Protein AF-R9J7N7-F1 (afdb_monomer_lite)

Radius of gyration: 15.34 Å; chains: 1; bounding box: 38×28×45 Å

Sequence (136 aa):
MGDYARTLVIENGVVCNEIDGIKKEEWRNRLQMEAYLHKTLIDVIAPNMTFEELYYCMNDLITKKRFLNLDFLGNLGHSIVKNKNDRVYIEKGNGKRLSAAEIFTFEPHIGIPDSKCGYKREDIYYFENGSLIKCM

Secondary structure (DSSP, 8-state):
---------EETTEE--SGGG-SSHHHHHHHHHHHHHHHHHHHH--TT-BHHHHHHHHHHHHHHTT-EE-STT----BB--SSGGG--BS-TT--SBGGGSSSEEE--EEE-TT-S--EE--EEEEEETTEEEE--

Foldseek 3Di:
DDDWDFDWDADPNRTDPDLVSDPPVQSSVQVVVQVVLVVVCQVPDWQQDWLQNNLVVSCVVCVVVQKHQPPPQSWQWWADDPDPVVIDTSHHPGRHGPQVGQKMKGWGFIDHPPDPDIGITIWMWGDDPGGIDTDD

pLDDT: mean 94.72, std 4.92, range [57.81, 98.56]

Structure (mmCIF, N/CA/C/O backbone):
data_AF-R9J7N7-F1
#
_entry.id   AF-R9J7N7-F1
#
loop_
_atom_site.group_PDB
_atom_site.id
_atom_site.type_symbol
_atom_site.label_atom_id
_atom_site.label_alt_id
_atom_site.label_comp_id
_atom_site.label_asym_id
_atom_site.label_entity_id
_atom_site.label_seq_id
_atom_site.pdbx_PDB_ins_code
_atom_site.Cartn_x
_atom_site.Cartn_y
_atom_site.Cartn_z
_atom_site.occupancy
_atom_site.B_iso_or_equiv
_atom_site.auth_seq_id
_atom_site.auth_comp_id
_atom_site.auth_asym_id
_atom_site.auth_atom_id
_atom_site.pdbx_PDB_model_num
ATOM 1 N N . MET A 1 1 ? 16.502 11.123 2.124 1.00 57.81 1 MET A N 1
ATOM 2 C CA . MET A 1 1 ? 15.074 11.424 1.873 1.00 57.81 1 MET A CA 1
ATOM 3 C C . MET A 1 1 ? 14.275 10.396 2.642 1.00 57.81 1 MET A C 1
ATOM 5 O O . MET A 1 1 ? 14.677 9.243 2.624 1.00 57.81 1 MET A O 1
ATOM 9 N N . GLY A 1 2 ? 13.235 10.820 3.352 1.00 77.25 2 GLY A N 1
ATOM 10 C CA . GLY A 1 2 ? 12.312 9.924 4.042 1.00 77.25 2 GLY A CA 1
ATOM 11 C C . GLY A 1 2 ? 10.893 10.251 3.600 1.00 77.25 2 GLY A C 1
ATOM 12 O O . GLY A 1 2 ? 10.571 11.430 3.462 1.00 77.25 2 GLY A O 1
ATOM 13 N N . ASP A 1 3 ? 10.105 9.213 3.353 1.00 88.19 3 ASP A N 1
ATOM 14 C CA . ASP A 1 3 ? 8.664 9.271 3.117 1.00 88.19 3 ASP A CA 1
ATOM 15 C C . ASP A 1 3 ? 8.047 8.209 4.026 1.00 88.19 3 ASP A C 1
ATOM 17 O O . ASP A 1 3 ? 8.390 7.029 3.928 1.00 88.19 3 ASP A O 1
ATOM 21 N N . TYR A 1 4 ? 7.320 8.653 5.048 1.00 92.31 4 TYR A N 1
ATOM 22 C CA . TYR A 1 4 ? 6.950 7.803 6.175 1.00 92.31 4 TYR A CA 1
ATOM 23 C C . TYR A 1 4 ? 5.714 8.344 6.881 1.00 92.31 4 TYR A C 1
ATOM 25 O O . TYR A 1 4 ? 5.722 9.436 7.454 1.00 92.31 4 TYR A O 1
ATOM 33 N N . ALA A 1 5 ? 4.672 7.525 6.912 1.00 94.94 5 ALA A N 1
ATOM 34 C CA . ALA A 1 5 ? 3.416 7.806 7.584 1.00 94.94 5 ALA A CA 1
ATOM 35 C C . ALA A 1 5 ? 3.066 6.671 8.549 1.00 94.94 5 ALA A C 1
ATOM 37 O O . ALA A 1 5 ? 3.274 5.482 8.272 1.00 94.94 5 ALA A O 1
ATOM 38 N N . ARG A 1 6 ? 2.523 7.047 9.707 1.00 95.38 6 ARG A N 1
ATOM 39 C CA . ARG A 1 6 ? 2.023 6.124 10.728 1.00 95.38 6 ARG A CA 1
ATOM 40 C C . ARG A 1 6 ? 0.732 6.643 11.321 1.00 95.38 6 ARG A C 1
ATOM 42 O O . ARG A 1 6 ? 0.606 7.829 11.608 1.00 95.38 6 ARG A O 1
ATOM 49 N N . THR A 1 7 ? -0.187 5.722 11.576 1.00 95.50 7 THR A N 1
ATOM 50 C CA . THR A 1 7 ? -1.375 5.997 12.379 1.00 95.50 7 THR A CA 1
ATOM 51 C C . THR A 1 7 ? -1.081 5.693 13.842 1.00 95.50 7 THR A C 1
ATOM 53 O O . THR A 1 7 ? -0.653 4.588 14.168 1.00 95.50 7 THR A O 1
ATOM 56 N N . LEU A 1 8 ? -1.314 6.670 14.718 1.00 95.25 8 LEU A N 1
ATOM 57 C CA . LEU A 1 8 ? -1.163 6.528 16.164 1.00 95.25 8 LEU A CA 1
ATOM 58 C C . LEU A 1 8 ? -2.541 6.461 16.822 1.00 95.25 8 LEU A C 1
ATOM 60 O O . LEU A 1 8 ? -3.453 7.196 16.444 1.00 95.25 8 LEU A O 1
ATOM 64 N N . VAL A 1 9 ? -2.675 5.602 17.828 1.00 95.06 9 VAL A N 1
ATOM 65 C CA . VAL A 1 9 ? -3.876 5.516 18.662 1.00 95.06 9 VAL A CA 1
ATOM 66 C C . VAL A 1 9 ? -3.557 6.100 20.032 1.00 95.06 9 VAL A C 1
ATOM 68 O O . VAL A 1 9 ? -2.549 5.742 20.636 1.00 95.06 9 VAL A O 1
ATOM 71 N N . ILE A 1 10 ? -4.407 7.014 20.502 1.00 94.81 10 ILE A N 1
ATOM 72 C CA . ILE A 1 10 ? -4.283 7.657 21.812 1.00 94.81 10 ILE A CA 1
ATOM 73 C C . ILE A 1 10 ? -5.519 7.303 22.635 1.00 94.81 10 ILE A C 1
ATOM 75 O O . ILE A 1 10 ? -6.639 7.661 22.269 1.00 94.81 10 ILE A O 1
ATOM 79 N N . GLU A 1 11 ? -5.312 6.633 23.764 1.00 93.94 11 GLU A N 1
ATOM 80 C CA . GLU A 1 11 ? -6.359 6.281 24.721 1.00 93.94 11 GLU A CA 1
ATOM 81 C C . GLU A 1 11 ? -6.046 6.946 26.067 1.00 93.94 11 GLU A C 1
ATOM 83 O O . GLU A 1 11 ? -4.962 6.782 26.620 1.00 93.94 11 GLU A O 1
ATOM 88 N N . ASN A 1 12 ? -6.991 7.730 26.600 1.00 93.19 12 ASN A N 1
ATOM 89 C CA . ASN A 1 12 ? -6.836 8.470 27.863 1.00 93.19 12 ASN A CA 1
ATOM 90 C C . ASN A 1 12 ? -5.569 9.349 27.928 1.00 93.19 12 ASN A C 1
ATOM 92 O O . ASN A 1 12 ? -4.918 9.439 28.965 1.00 93.19 12 ASN A O 1
ATOM 96 N N . GLY A 1 13 ? -5.209 9.983 26.808 1.00 94.88 13 GLY A N 1
ATOM 97 C CA . GLY A 1 13 ? -4.024 10.842 26.712 1.00 94.88 13 GLY A CA 1
ATOM 98 C C . GLY A 1 13 ? -2.694 10.090 26.598 1.00 94.88 13 GLY A C 1
ATOM 99 O O . GLY A 1 13 ? -1.648 10.733 26.587 1.00 94.88 13 GLY A O 1
ATOM 100 N N . VAL A 1 14 ? -2.714 8.759 26.482 1.00 94.50 14 VAL A N 1
ATOM 101 C CA . VAL A 1 14 ? -1.517 7.921 26.339 1.00 94.50 14 VAL A CA 1
ATOM 102 C C . VAL A 1 14 ? -1.505 7.266 24.962 1.00 94.50 14 VAL A C 1
ATOM 104 O O . VAL A 1 14 ? -2.516 6.732 24.509 1.00 94.50 14 VAL A O 1
ATOM 107 N N . VAL A 1 15 ? -0.355 7.306 24.288 1.00 94.75 15 VAL A N 1
ATOM 108 C CA . VAL A 1 15 ? -0.154 6.612 23.009 1.00 94.75 15 VAL A CA 1
ATOM 109 C C . VAL A 1 15 ? -0.104 5.103 23.252 1.00 94.75 15 VAL A C 1
ATOM 111 O O . VAL A 1 15 ? 0.657 4.623 24.093 1.00 94.75 15 VAL A O 1
ATOM 114 N N . CYS A 1 16 ? -0.897 4.344 22.501 1.00 94.94 16 CYS A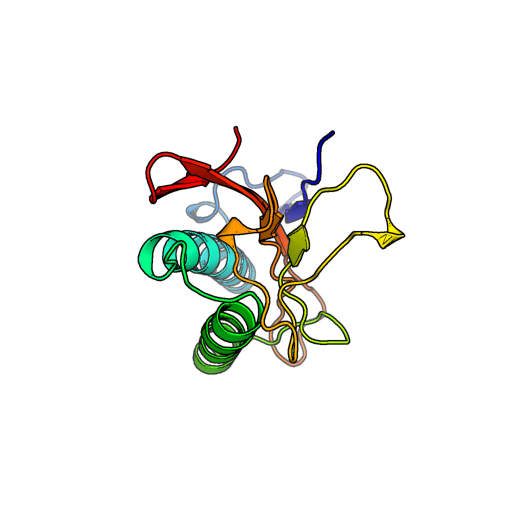 N 1
ATOM 115 C CA . CYS A 1 16 ? -0.810 2.889 22.469 1.00 94.94 16 CYS A CA 1
ATOM 116 C C . CYS A 1 16 ? 0.418 2.475 21.643 1.00 94.94 16 CYS A C 1
ATOM 118 O O . CYS A 1 16 ? 0.440 2.673 20.429 1.00 94.94 16 CYS A O 1
ATOM 120 N N . ASN A 1 17 ? 1.432 1.899 22.294 1.00 90.19 17 ASN A N 1
ATOM 121 C CA . ASN A 1 17 ? 2.692 1.517 21.638 1.00 90.19 17 ASN A CA 1
ATOM 122 C C . ASN A 1 17 ? 2.600 0.209 20.840 1.00 90.19 17 ASN A C 1
ATOM 124 O O . ASN A 1 17 ? 3.365 0.002 19.903 1.00 90.19 17 ASN A O 1
ATOM 128 N N . GLU A 1 18 ? 1.667 -0.670 21.204 1.00 92.56 18 GLU A N 1
ATOM 129 C CA . GLU A 1 18 ? 1.479 -1.973 20.573 1.00 92.56 18 GLU A CA 1
ATOM 130 C C . GLU A 1 18 ? 0.043 -2.108 20.081 1.00 92.56 18 GLU A C 1
ATOM 132 O O . GLU A 1 18 ? -0.902 -1.730 20.777 1.00 92.56 18 GLU A O 1
ATOM 137 N N . ILE A 1 19 ? -0.117 -2.675 18.883 1.00 93.31 19 ILE A N 1
ATOM 138 C CA . ILE A 1 19 ? -1.430 -2.850 18.255 1.00 93.31 19 ILE A CA 1
ATOM 139 C C . ILE A 1 19 ? -2.339 -3.708 19.146 1.00 93.31 19 ILE A C 1
ATOM 141 O O . ILE A 1 19 ? -3.497 -3.356 19.361 1.00 93.31 19 ILE A O 1
ATOM 145 N N . ASP A 1 20 ? -1.808 -4.785 19.727 1.00 92.06 20 ASP A N 1
ATOM 146 C CA . ASP A 1 20 ? -2.580 -5.699 20.578 1.00 92.06 20 ASP A CA 1
ATOM 147 C C . ASP A 1 20 ? -3.016 -5.058 21.906 1.00 92.06 20 ASP A C 1
ATOM 149 O O . ASP A 1 20 ? -4.018 -5.469 22.492 1.00 92.06 20 ASP A O 1
ATOM 153 N N . GLY A 1 21 ? -2.329 -3.995 22.340 1.00 92.69 21 GLY A N 1
ATOM 154 C CA . GLY A 1 21 ? -2.681 -3.208 23.522 1.00 92.69 21 GLY A CA 1
ATOM 155 C C . GLY A 1 21 ? -3.820 -2.204 23.310 1.00 92.69 21 GLY A C 1
ATOM 156 O O . GLY A 1 21 ? -4.301 -1.627 24.286 1.00 92.69 21 GLY A O 1
ATOM 157 N N . ILE A 1 22 ? -4.269 -1.980 22.069 1.00 96.06 22 ILE A N 1
ATOM 158 C CA . ILE A 1 22 ? -5.384 -1.071 21.766 1.00 96.06 22 ILE A CA 1
ATOM 159 C C . ILE A 1 22 ? -6.687 -1.678 22.295 1.00 96.06 22 ILE A C 1
ATOM 161 O O . ILE A 1 22 ? -7.076 -2.787 21.902 1.00 96.06 22 ILE A O 1
ATOM 165 N N . LYS A 1 23 ? -7.389 -0.942 23.168 1.00 94.31 23 LYS A N 1
ATOM 166 C CA . LYS A 1 23 ? -8.617 -1.428 23.813 1.00 94.31 23 LYS A CA 1
ATOM 167 C C . LYS A 1 23 ? -9.791 -1.427 22.853 1.00 94.31 23 LYS A C 1
ATOM 169 O O . LYS A 1 23 ? -10.580 -2.374 22.851 1.00 94.31 23 LYS A O 1
ATOM 174 N N . LYS A 1 24 ? -9.923 -0.379 22.035 1.00 92.38 24 LYS A N 1
ATOM 175 C CA . LYS A 1 24 ? -11.007 -0.319 21.051 1.00 92.38 24 LYS A CA 1
ATOM 176 C C . LYS A 1 24 ? -10.730 -1.285 19.897 1.00 92.38 24 LYS A C 1
ATOM 178 O O . LYS A 1 24 ? -9.935 -0.993 19.006 1.00 92.38 24 LYS A O 1
ATOM 183 N N . GLU A 1 25 ? -11.443 -2.409 19.887 1.00 92.31 25 GLU A N 1
ATOM 184 C CA . GLU A 1 25 ? -11.287 -3.479 18.891 1.00 92.31 25 GLU A CA 1
ATOM 185 C C . GLU A 1 25 ? -11.348 -2.967 17.446 1.00 92.31 25 GLU A C 1
ATOM 187 O O . GLU A 1 25 ? -10.521 -3.343 16.624 1.00 92.31 25 GLU A O 1
ATOM 192 N N . GLU A 1 26 ? -12.272 -2.050 17.151 1.00 90.56 26 GLU A N 1
ATOM 193 C CA . GLU A 1 26 ? -12.388 -1.418 15.834 1.00 90.56 26 GLU A CA 1
ATOM 194 C C . GLU A 1 26 ? -11.051 -0.817 15.369 1.00 90.56 26 GLU A C 1
ATOM 196 O O . GLU A 1 26 ? -10.614 -1.075 14.251 1.00 90.56 26 GLU A O 1
ATOM 201 N N . TRP A 1 27 ? -10.376 -0.045 16.228 1.00 93.31 27 TRP A N 1
ATOM 202 C CA . TRP A 1 27 ? -9.096 0.597 15.912 1.00 93.31 27 TRP A CA 1
ATOM 203 C C . TRP A 1 27 ? -7.953 -0.407 15.829 1.00 93.31 27 TRP A C 1
ATOM 205 O O . TRP A 1 27 ? -7.128 -0.314 14.920 1.00 93.31 27 TRP A O 1
ATOM 215 N N . ARG A 1 28 ? -7.940 -1.398 16.725 1.00 95.38 28 ARG A N 1
ATOM 216 C CA . ARG A 1 28 ? -6.971 -2.496 16.681 1.00 95.38 28 ARG A CA 1
ATOM 217 C C . ARG A 1 28 ? -7.034 -3.235 15.346 1.00 95.38 28 ARG A C 1
ATOM 219 O O . ARG A 1 28 ? -6.018 -3.342 14.667 1.00 95.38 28 ARG A O 1
ATOM 226 N N . ASN A 1 29 ? -8.228 -3.657 14.930 1.00 93.56 29 ASN A N 1
ATOM 227 C CA . ASN A 1 29 ? -8.436 -4.407 13.688 1.00 93.56 29 ASN A CA 1
ATOM 228 C C . ASN A 1 29 ? -7.971 -3.614 12.454 1.00 93.56 29 ASN A C 1
ATOM 230 O O . ASN A 1 29 ? -7.474 -4.193 11.490 1.00 93.56 29 ASN A O 1
ATOM 234 N N . ARG A 1 30 ? -8.081 -2.280 12.486 1.00 93.81 30 ARG A N 1
ATOM 235 C CA . ARG A 1 30 ? -7.630 -1.395 11.401 1.00 93.81 30 ARG A CA 1
ATOM 236 C C . ARG A 1 30 ? -6.108 -1.338 11.291 1.00 93.81 30 ARG A C 1
ATOM 238 O O . ARG A 1 30 ? -5.576 -1.499 10.199 1.00 93.81 30 ARG A O 1
ATOM 245 N N . LEU A 1 31 ? -5.398 -1.191 12.410 1.00 95.94 31 LEU A N 1
ATOM 246 C CA . LEU A 1 31 ? -3.930 -1.228 12.406 1.00 95.94 31 LEU A CA 1
ATOM 247 C C . LEU A 1 31 ? -3.394 -2.639 12.101 1.00 95.94 31 LEU A C 1
ATOM 249 O O . LEU A 1 31 ? -2.361 -2.773 11.443 1.00 95.94 31 LEU A O 1
ATOM 253 N N . GLN A 1 32 ? -4.105 -3.692 12.518 1.00 97.00 32 GLN A N 1
ATOM 254 C CA . GLN A 1 32 ? -3.792 -5.069 12.118 1.00 97.00 32 GLN A CA 1
ATOM 255 C C . GLN A 1 32 ? -3.962 -5.274 10.607 1.00 97.00 32 GLN A C 1
ATOM 257 O O . GLN A 1 32 ? -3.140 -5.960 10.002 1.00 97.00 32 GLN A O 1
ATOM 262 N N . MET A 1 33 ? -4.973 -4.658 9.982 1.00 97.25 33 MET A N 1
ATOM 263 C CA . MET A 1 33 ? -5.158 -4.711 8.529 1.00 97.25 33 MET A CA 1
ATOM 264 C C . MET A 1 33 ? -3.997 -4.043 7.782 1.00 97.25 33 MET A C 1
ATOM 266 O O . MET A 1 33 ? -3.459 -4.644 6.855 1.00 97.25 33 MET A O 1
ATOM 270 N N . GLU A 1 34 ? -3.541 -2.869 8.226 1.00 97.25 34 GLU A N 1
ATOM 271 C CA . GLU A 1 34 ? -2.342 -2.222 7.671 1.00 97.25 34 GLU A CA 1
ATOM 272 C C . GLU A 1 34 ? -1.116 -3.143 7.777 1.00 97.25 34 GLU A C 1
ATOM 274 O O . GLU A 1 34 ? -0.442 -3.428 6.787 1.00 97.25 34 GLU A O 1
ATOM 279 N N . ALA A 1 35 ? -0.848 -3.704 8.962 1.00 96.81 35 ALA A N 1
ATOM 280 C CA . ALA A 1 35 ? 0.254 -4.652 9.139 1.00 96.81 35 ALA A CA 1
ATOM 281 C C . ALA A 1 35 ? 0.124 -5.892 8.233 1.00 96.81 35 ALA A C 1
ATOM 283 O O . ALA A 1 35 ? 1.121 -6.373 7.689 1.00 96.81 35 ALA A O 1
ATOM 284 N N . TYR A 1 36 ? -1.100 -6.382 8.042 1.00 98.12 36 TYR A N 1
ATOM 285 C CA . TYR A 1 36 ? -1.400 -7.507 7.167 1.00 98.12 36 TYR A CA 1
ATOM 286 C C . TYR A 1 36 ? -1.174 -7.184 5.683 1.00 98.12 36 TYR A C 1
ATOM 288 O O . TYR A 1 36 ? -0.622 -8.026 4.974 1.00 98.12 36 TYR A O 1
ATOM 296 N N . LEU A 1 37 ? -1.522 -5.983 5.210 1.00 98.38 37 LEU A N 1
ATOM 297 C CA . LEU A 1 37 ? -1.246 -5.556 3.833 1.00 98.38 37 LEU A CA 1
ATOM 298 C C . LEU A 1 37 ? 0.259 -5.514 3.554 1.00 98.38 37 LEU A C 1
ATOM 300 O O . LEU A 1 37 ? 0.707 -6.075 2.560 1.00 98.38 37 LEU A O 1
ATOM 304 N N . HIS A 1 38 ? 1.051 -4.937 4.459 1.00 97.88 38 HIS A N 1
ATOM 305 C CA . HIS A 1 38 ? 2.511 -4.901 4.309 1.00 97.88 38 HIS A CA 1
ATOM 306 C C . HIS A 1 38 ? 3.150 -6.293 4.350 1.00 97.88 38 HIS A C 1
ATOM 308 O O . HIS A 1 38 ? 4.114 -6.548 3.632 1.00 97.88 38 HIS A O 1
ATOM 314 N N . LYS A 1 39 ? 2.624 -7.206 5.175 1.00 97.44 39 LYS A N 1
ATOM 315 C CA . LYS A 1 39 ? 3.065 -8.605 5.159 1.00 97.44 39 LYS A CA 1
ATOM 316 C C . LYS A 1 39 ? 2.713 -9.27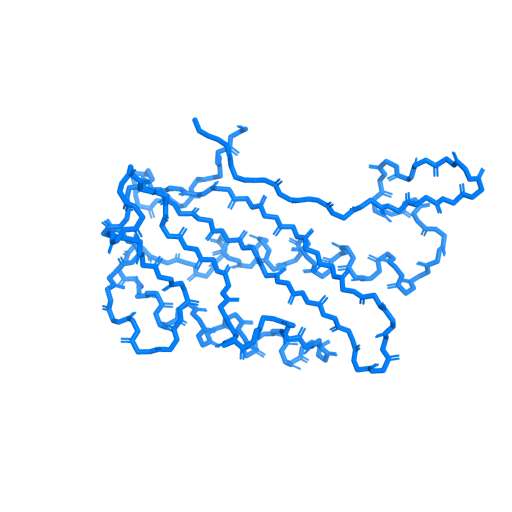1 3.828 1.00 97.44 39 LYS A C 1
ATOM 318 O O . LYS A 1 39 ? 3.571 -9.884 3.207 1.00 97.44 39 LYS A O 1
ATOM 323 N N . THR A 1 40 ? 1.475 -9.090 3.373 1.00 98.06 40 THR A N 1
ATOM 324 C CA . THR A 1 40 ? 0.996 -9.684 2.122 1.00 98.06 40 THR A CA 1
ATOM 325 C C . THR A 1 40 ? 1.785 -9.172 0.922 1.00 98.06 40 THR A C 1
ATOM 327 O O . THR A 1 40 ? 2.109 -9.965 0.050 1.00 98.06 40 THR A O 1
ATOM 330 N N . LEU A 1 41 ? 2.160 -7.887 0.900 1.00 97.88 41 LEU A N 1
ATOM 331 C CA . LEU A 1 41 ? 3.051 -7.327 -0.117 1.00 97.88 41 LEU A CA 1
ATOM 332 C C . LEU A 1 41 ? 4.328 -8.165 -0.260 1.00 97.88 41 LEU A C 1
ATOM 334 O O . LEU A 1 41 ? 4.676 -8.548 -1.369 1.00 97.88 41 LEU A O 1
ATOM 338 N N . ILE A 1 42 ? 5.002 -8.468 0.854 1.00 95.69 42 ILE A N 1
ATOM 339 C CA . ILE A 1 42 ? 6.245 -9.255 0.853 1.00 95.69 42 ILE A CA 1
ATOM 340 C C . ILE A 1 42 ? 5.991 -10.673 0.3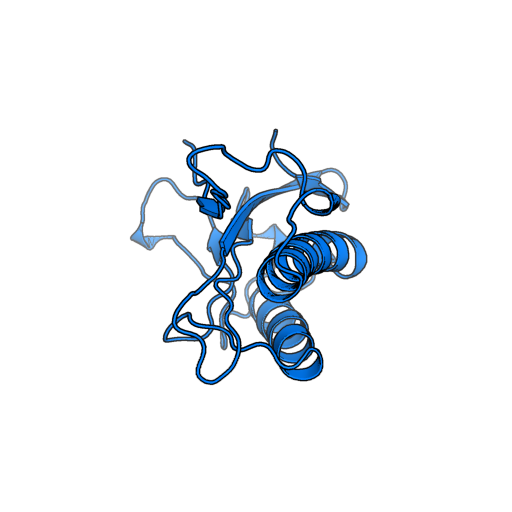23 1.00 95.69 42 ILE A C 1
ATOM 342 O O . ILE A 1 42 ? 6.821 -11.203 -0.410 1.00 95.69 42 ILE A O 1
ATOM 346 N N . ASP A 1 43 ? 4.842 -11.263 0.658 1.00 94.62 43 ASP A N 1
ATOM 347 C CA . ASP A 1 43 ? 4.498 -12.636 0.281 1.00 94.62 43 ASP A CA 1
ATOM 348 C C . ASP A 1 43 ? 4.128 -12.789 -1.211 1.00 94.62 43 ASP A C 1
ATOM 350 O O . ASP A 1 43 ? 4.330 -13.862 -1.780 1.00 94.62 43 ASP A O 1
ATOM 354 N N . VAL A 1 44 ? 3.562 -11.755 -1.851 1.00 94.44 44 VAL A N 1
ATOM 355 C CA . VAL A 1 44 ? 3.017 -11.853 -3.226 1.00 94.44 44 VAL A CA 1
ATOM 356 C C . VAL A 1 44 ? 3.874 -11.189 -4.299 1.00 94.44 44 VAL A C 1
ATOM 358 O O . VAL A 1 44 ? 3.684 -11.460 -5.485 1.00 94.44 44 VAL A O 1
ATOM 361 N N . ILE A 1 45 ? 4.776 -10.286 -3.917 1.00 93.81 45 ILE A N 1
ATOM 362 C CA . ILE A 1 45 ? 5.528 -9.485 -4.879 1.00 93.81 45 ILE A CA 1
ATOM 363 C C . ILE A 1 45 ? 6.581 -10.317 -5.616 1.00 93.81 45 ILE A C 1
ATOM 365 O O . ILE A 1 45 ? 7.274 -11.155 -5.041 1.00 93.81 45 ILE A O 1
ATOM 369 N N . ALA A 1 46 ? 6.759 -10.018 -6.899 1.00 90.38 46 ALA A N 1
ATOM 370 C CA . ALA A 1 46 ? 7.847 -10.546 -7.708 1.00 90.38 46 ALA A CA 1
ATOM 371 C C . ALA A 1 46 ? 8.543 -9.398 -8.461 1.00 90.38 46 ALA A C 1
ATOM 373 O O . ALA A 1 46 ? 7.869 -8.444 -8.855 1.00 90.38 46 ALA A O 1
ATOM 374 N N . PRO A 1 47 ? 9.863 -9.467 -8.726 1.00 84.19 47 PRO A N 1
ATOM 375 C CA . PRO A 1 47 ? 10.581 -8.390 -9.419 1.00 84.19 47 PRO A CA 1
ATOM 376 C C . PRO A 1 47 ? 10.015 -8.046 -10.804 1.00 84.19 47 PRO A C 1
ATOM 378 O O . PRO A 1 47 ? 10.088 -6.905 -11.253 1.00 84.19 47 PRO A O 1
ATOM 381 N N . ASN A 1 48 ? 9.455 -9.037 -11.502 1.00 92.81 48 ASN A N 1
ATOM 382 C CA . ASN A 1 48 ? 8.857 -8.868 -12.824 1.00 92.81 48 ASN A CA 1
ATOM 383 C C . ASN A 1 48 ? 7.406 -8.373 -12.797 1.00 92.81 48 ASN A C 1
ATOM 385 O O . ASN A 1 48 ? 6.899 -8.048 -13.870 1.00 92.81 48 ASN A O 1
ATOM 389 N N . MET A 1 49 ? 6.770 -8.318 -11.624 1.00 97.12 49 MET A N 1
ATOM 390 C CA . MET A 1 49 ? 5.423 -7.781 -11.459 1.00 97.12 49 MET A CA 1
ATOM 391 C C . MET A 1 49 ? 5.413 -6.290 -11.807 1.00 97.12 49 MET A C 1
ATOM 393 O O . MET A 1 49 ? 6.387 -5.563 -11.578 1.00 97.12 49 MET A O 1
ATOM 397 N N . THR A 1 50 ? 4.319 -5.833 -12.391 1.00 98.25 50 THR A N 1
ATOM 398 C CA . THR A 1 50 ? 4.094 -4.436 -12.748 1.00 98.25 50 THR A CA 1
ATOM 399 C C . THR A 1 50 ? 3.429 -3.659 -11.618 1.00 98.25 50 THR A C 1
ATOM 401 O O . THR A 1 50 ? 2.812 -4.231 -10.716 1.00 98.25 50 THR A O 1
ATOM 404 N N . PHE A 1 51 ? 3.541 -2.332 -11.671 1.00 98.12 51 PHE A N 1
ATOM 405 C CA . PHE A 1 51 ? 2.816 -1.441 -10.763 1.00 98.12 51 PHE A CA 1
ATOM 406 C C . PHE A 1 51 ? 1.294 -1.659 -10.850 1.00 98.12 51 PHE A C 1
ATOM 408 O O . PHE A 1 51 ? 0.622 -1.676 -9.821 1.00 98.12 51 PHE A O 1
ATOM 415 N N . GLU A 1 52 ? 0.760 -1.892 -12.051 1.00 98.44 52 GLU A N 1
ATOM 416 C CA . GLU A 1 52 ? -0.662 -2.176 -12.271 1.00 98.44 52 GLU A CA 1
ATOM 417 C C . GLU A 1 52 ? -1.107 -3.534 -11.702 1.00 98.44 52 GLU A C 1
ATOM 419 O O . GLU A 1 52 ? -2.154 -3.626 -11.057 1.00 98.44 52 GLU A O 1
ATOM 424 N N . GLU A 1 53 ? -0.322 -4.598 -11.889 1.00 98.56 53 GLU A N 1
ATOM 425 C CA . GLU A 1 53 ? -0.642 -5.904 -11.293 1.00 98.56 53 GLU A CA 1
ATOM 426 C C . GLU A 1 53 ? -0.699 -5.806 -9.764 1.00 98.56 53 GLU A C 1
ATOM 428 O O . GLU A 1 53 ? -1.617 -6.350 -9.141 1.00 98.56 53 GLU A O 1
ATOM 433 N N . LEU A 1 54 ? 0.247 -5.080 -9.153 1.00 98.19 54 LEU A N 1
ATOM 434 C CA . LEU A 1 54 ? 0.249 -4.855 -7.708 1.00 98.19 54 LEU A CA 1
ATOM 435 C C . LEU A 1 54 ? -0.963 -4.021 -7.271 1.00 98.19 54 LEU A C 1
ATOM 437 O O . LEU A 1 54 ? -1.607 -4.361 -6.275 1.00 98.19 54 LEU A O 1
ATOM 441 N N . TYR A 1 55 ? -1.309 -2.980 -8.037 1.00 98.56 55 TYR A N 1
ATOM 442 C CA . TYR A 1 55 ? -2.505 -2.166 -7.816 1.00 98.56 55 TYR A CA 1
ATOM 443 C C . TYR A 1 55 ? -3.767 -3.029 -7.741 1.00 98.56 55 TYR A C 1
ATOM 445 O O . TYR A 1 55 ? -4.527 -2.915 -6.776 1.00 98.56 55 TYR A O 1
ATOM 453 N N . TYR A 1 56 ? -3.980 -3.911 -8.720 1.00 98.44 56 TYR A N 1
ATOM 454 C CA . TYR A 1 56 ? -5.164 -4.767 -8.750 1.00 98.44 56 TYR A CA 1
ATOM 455 C C . TYR A 1 56 ? -5.152 -5.807 -7.632 1.00 98.44 56 TYR A C 1
ATOM 457 O O . TYR A 1 56 ? -6.163 -5.970 -6.950 1.00 98.44 56 TYR A O 1
ATOM 465 N N . CYS A 1 57 ? -4.012 -6.464 -7.405 1.00 97.94 57 CYS A N 1
ATOM 466 C CA . CYS A 1 57 ? -3.864 -7.477 -6.361 1.00 97.94 57 CYS A CA 1
ATOM 467 C C . CYS A 1 57 ? -4.220 -6.922 -4.973 1.00 97.94 57 CYS A C 1
ATOM 469 O O . CYS A 1 57 ? -5.002 -7.518 -4.227 1.00 97.94 57 CYS A O 1
ATOM 471 N N . MET A 1 58 ? -3.672 -5.759 -4.624 1.00 98.44 58 MET A N 1
ATOM 472 C CA . MET A 1 58 ? -3.828 -5.197 -3.285 1.00 98.44 58 MET A CA 1
ATOM 473 C C . MET A 1 58 ? -5.174 -4.486 -3.101 1.00 98.44 58 MET A C 1
ATOM 475 O O . MET A 1 58 ? -5.785 -4.638 -2.043 1.00 98.44 58 MET A O 1
ATOM 479 N N . ASN A 1 59 ? -5.703 -3.786 -4.114 1.00 98.50 59 ASN A N 1
ATOM 480 C CA . ASN A 1 59 ? -7.053 -3.211 -4.023 1.00 98.50 59 ASN A CA 1
ATOM 481 C C . ASN A 1 59 ? -8.148 -4.293 -3.953 1.00 98.50 59 ASN A C 1
ATOM 483 O O . ASN A 1 59 ? -9.127 -4.130 -3.215 1.00 98.50 59 ASN A O 1
ATOM 487 N N . ASP A 1 60 ? -7.982 -5.418 -4.657 1.00 98.25 60 ASP A N 1
ATOM 488 C CA . ASP A 1 60 ? -8.882 -6.572 -4.536 1.00 98.25 60 ASP A CA 1
ATOM 489 C C . ASP A 1 60 ? -8.836 -7.166 -3.118 1.00 98.25 60 ASP A C 1
ATOM 491 O O . ASP A 1 60 ? -9.880 -7.420 -2.514 1.00 98.25 60 ASP A O 1
ATOM 495 N N . LEU A 1 61 ? -7.642 -7.297 -2.527 1.00 98.44 61 LEU A N 1
ATOM 496 C CA . LEU A 1 61 ? -7.489 -7.743 -1.141 1.00 98.44 61 LEU A CA 1
ATOM 497 C C . LEU A 1 61 ? -8.159 -6.793 -0.137 1.00 98.44 61 LEU A C 1
ATOM 499 O O . LEU A 1 61 ? -8.893 -7.257 0.739 1.00 98.44 61 LEU A O 1
ATOM 503 N N . ILE A 1 62 ? -7.935 -5.482 -0.271 1.00 98.25 62 ILE A N 1
ATOM 504 C CA . ILE A 1 62 ? -8.570 -4.442 0.558 1.00 98.25 62 ILE A CA 1
ATOM 505 C C . ILE A 1 62 ? -10.097 -4.596 0.503 1.00 98.25 62 ILE A C 1
ATOM 507 O O . ILE A 1 62 ? -10.752 -4.718 1.543 1.00 98.25 62 ILE A O 1
ATOM 511 N N . THR A 1 63 ? -10.648 -4.713 -0.707 1.00 97.50 63 THR A N 1
ATOM 512 C CA . THR A 1 63 ? -12.091 -4.869 -0.938 1.00 97.50 63 THR A CA 1
ATOM 513 C C . THR A 1 63 ? -12.627 -6.174 -0.339 1.00 97.50 63 THR A C 1
ATOM 515 O O . THR A 1 63 ? -13.631 -6.166 0.377 1.00 97.50 63 THR A O 1
ATOM 518 N N . LYS A 1 64 ? -11.939 -7.305 -0.546 1.00 97.88 64 LYS A N 1
ATOM 519 C CA . LYS A 1 64 ? -12.315 -8.617 0.021 1.00 97.88 64 LYS A CA 1
ATOM 520 C C . LYS A 1 64 ? -12.320 -8.624 1.548 1.00 97.88 64 LYS A C 1
ATOM 522 O O . LYS A 1 64 ? -13.126 -9.330 2.157 1.00 97.88 64 LYS A O 1
ATOM 527 N N . LYS A 1 65 ? -11.453 -7.828 2.178 1.00 97.06 65 LYS A N 1
ATOM 528 C CA . LYS A 1 65 ? -11.418 -7.632 3.636 1.00 97.06 65 LYS A CA 1
ATOM 529 C C . LYS A 1 65 ? -12.456 -6.621 4.135 1.00 97.06 65 LYS A C 1
ATOM 531 O O . LYS A 1 65 ? -12.514 -6.385 5.339 1.00 97.06 65 LYS A O 1
ATOM 536 N N . ARG A 1 66 ? -13.314 -6.097 3.247 1.00 96.19 66 ARG A N 1
ATOM 537 C CA . ARG A 1 66 ? -14.362 -5.097 3.524 1.00 96.19 66 ARG A CA 1
ATOM 538 C C . ARG A 1 66 ? -13.809 -3.743 3.978 1.00 96.19 66 ARG A C 1
AT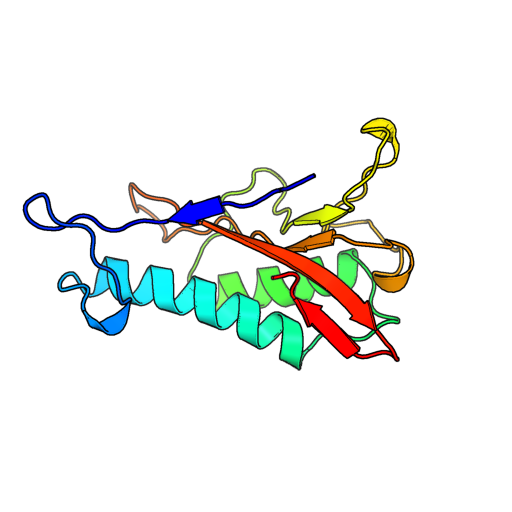OM 540 O O . ARG A 1 66 ? -14.471 -3.017 4.718 1.00 96.19 66 ARG A O 1
ATOM 547 N N . PHE A 1 67 ? -12.607 -3.413 3.517 1.00 97.06 67 PHE A N 1
ATOM 548 C CA . PHE A 1 67 ? -12.031 -2.081 3.633 1.00 97.06 67 PHE A CA 1
ATOM 549 C C . PHE A 1 67 ? -12.227 -1.314 2.324 1.00 97.06 67 PHE A C 1
ATOM 551 O O . PHE A 1 67 ? -12.491 -1.891 1.269 1.00 97.06 67 PHE A O 1
ATOM 558 N N . LEU A 1 68 ? -12.097 0.002 2.415 1.00 96.81 68 LEU A N 1
ATOM 559 C CA . LEU A 1 68 ? -12.081 0.927 1.291 1.00 96.81 68 LEU A CA 1
ATOM 560 C C . LEU A 1 68 ? -10.665 1.455 1.117 1.00 96.81 68 LEU A C 1
ATOM 562 O O . LEU A 1 68 ? -10.025 1.783 2.114 1.00 96.81 68 LEU A O 1
ATOM 566 N N . ASN A 1 69 ? -10.216 1.598 -0.126 1.00 97.62 69 ASN A N 1
ATOM 567 C CA . ASN A 1 69 ? -9.110 2.496 -0.427 1.00 97.62 69 ASN A CA 1
ATOM 568 C C . ASN A 1 69 ? -9.654 3.933 -0.449 1.00 97.62 69 ASN A C 1
ATOM 570 O O . ASN A 1 69 ? -10.642 4.214 -1.127 1.00 97.62 69 ASN A O 1
ATOM 574 N N . LEU A 1 70 ? -9.050 4.808 0.348 1.00 96.88 70 LEU A N 1
ATOM 575 C CA . LEU A 1 70 ? -9.436 6.207 0.512 1.00 96.88 70 LEU A CA 1
ATOM 576 C C . LEU A 1 70 ? -8.642 7.151 -0.399 1.00 96.88 70 LEU A C 1
ATOM 578 O O . LEU A 1 70 ? -8.927 8.349 -0.415 1.00 96.88 70 LEU A O 1
ATOM 582 N N . ASP A 1 71 ? -7.648 6.651 -1.137 1.00 96.50 71 ASP A N 1
ATOM 583 C CA . ASP A 1 71 ? -7.022 7.422 -2.207 1.00 96.50 71 ASP A CA 1
ATOM 584 C C . ASP A 1 71 ? -8.029 7.689 -3.337 1.00 96.50 71 ASP A C 1
ATOM 586 O O . ASP A 1 71 ? -8.763 6.796 -3.762 1.00 96.50 71 ASP A O 1
ATOM 590 N N . PHE A 1 72 ? -8.045 8.919 -3.857 1.00 91.38 72 PHE A N 1
ATOM 591 C CA . PHE A 1 72 ? -9.024 9.354 -4.859 1.00 91.38 72 PHE A CA 1
ATOM 592 C C . PHE A 1 72 ? -8.942 8.562 -6.175 1.00 91.38 72 PHE A C 1
ATOM 594 O O . PHE A 1 72 ? -9.955 8.386 -6.852 1.00 91.38 72 PHE A O 1
ATOM 601 N N . LEU A 1 73 ? -7.750 8.076 -6.534 1.00 93.56 73 LEU A N 1
ATOM 602 C CA . LEU A 1 73 ? -7.508 7.269 -7.735 1.00 93.56 73 LEU A CA 1
ATOM 603 C C . LEU A 1 73 ? -7.224 5.794 -7.393 1.00 93.56 73 LEU A C 1
ATOM 605 O O . LEU A 1 73 ? -6.973 4.979 -8.284 1.00 93.56 73 LEU A O 1
ATOM 609 N N . GLY A 1 74 ? -7.290 5.430 -6.110 1.00 95.75 74 GLY A N 1
ATOM 610 C CA . GLY A 1 74 ? -6.968 4.098 -5.609 1.00 95.75 74 GLY A CA 1
ATOM 611 C C . GLY A 1 74 ? -5.469 3.780 -5.589 1.00 95.75 74 GLY A C 1
ATOM 612 O O . GLY A 1 74 ? -5.109 2.599 -5.534 1.00 95.75 74 GLY A O 1
ATOM 613 N N . ASN A 1 75 ? -4.599 4.792 -5.657 1.00 97.50 75 ASN A N 1
ATOM 614 C CA . ASN A 1 75 ? -3.153 4.609 -5.568 1.00 97.50 75 ASN A CA 1
ATOM 615 C C . ASN A 1 75 ? -2.765 3.920 -4.259 1.00 97.50 75 ASN A C 1
ATOM 617 O O . ASN A 1 75 ? -3.395 4.114 -3.220 1.00 97.50 75 ASN A O 1
ATOM 621 N N . LEU A 1 76 ? -1.706 3.117 -4.317 1.00 98.31 76 LEU A N 1
ATOM 622 C CA . LEU A 1 76 ? -1.178 2.403 -3.148 1.00 98.31 76 LEU A CA 1
ATOM 623 C C . LEU A 1 76 ? 0.276 2.755 -2.830 1.00 98.31 76 LEU A C 1
ATOM 625 O O . LEU A 1 76 ? 0.860 2.172 -1.921 1.00 98.31 76 LEU A O 1
ATOM 629 N N . GLY A 1 77 ? 0.863 3.669 -3.595 1.00 97.81 77 GLY A N 1
ATOM 630 C CA . GLY A 1 77 ? 2.217 4.161 -3.396 1.00 97.81 77 GLY A CA 1
ATOM 631 C C . GLY A 1 77 ? 2.874 4.640 -4.671 1.00 97.81 77 GLY A C 1
ATOM 632 O O . GLY A 1 77 ? 2.228 4.728 -5.719 1.00 97.81 77 GLY A O 1
ATOM 633 N N . HIS A 1 78 ? 4.156 4.979 -4.586 1.00 97.50 78 HIS A N 1
ATOM 634 C CA . HIS A 1 78 ? 4.889 5.579 -5.689 1.00 97.50 78 HIS A CA 1
ATOM 635 C C . HIS A 1 78 ? 6.402 5.377 -5.609 1.00 97.50 78 HIS A C 1
ATOM 637 O O . HIS A 1 78 ? 6.989 5.206 -4.546 1.00 97.50 78 HIS A O 1
ATOM 643 N N . SER A 1 79 ? 7.084 5.486 -6.747 1.00 97.06 79 SER A N 1
ATOM 644 C CA . SER A 1 79 ? 8.549 5.557 -6.780 1.00 97.06 79 SER A CA 1
ATOM 645 C C . SER A 1 79 ? 9.066 6.773 -6.003 1.00 97.06 79 SER A C 1
ATOM 647 O O . SER A 1 79 ? 8.467 7.854 -6.081 1.00 97.06 79 SER A O 1
ATOM 649 N N . ILE A 1 80 ? 10.219 6.655 -5.349 1.00 95.31 80 ILE A N 1
ATOM 650 C CA . ILE A 1 80 ? 10.934 7.815 -4.803 1.00 95.31 80 ILE A CA 1
ATOM 651 C C . ILE A 1 80 ? 11.999 8.246 -5.811 1.00 95.31 80 ILE A C 1
ATOM 653 O O . ILE A 1 80 ? 12.876 7.476 -6.189 1.00 95.31 80 ILE A O 1
ATOM 657 N N . VAL A 1 81 ? 11.907 9.497 -6.256 1.00 94.56 81 VAL A N 1
ATOM 658 C CA . VAL A 1 81 ? 12.732 10.072 -7.327 1.00 94.56 81 VAL A CA 1
ATOM 659 C C . VAL A 1 81 ? 13.168 11.490 -6.965 1.00 94.56 81 VAL A C 1
ATOM 661 O O . VAL A 1 81 ? 12.507 12.171 -6.180 1.00 94.56 81 VAL A O 1
ATOM 664 N N . LYS A 1 82 ? 14.277 11.958 -7.551 1.00 92.75 82 LYS A N 1
ATOM 665 C CA . LYS A 1 82 ? 14.779 13.330 -7.338 1.00 92.75 82 LYS A CA 1
ATOM 666 C C . LYS A 1 82 ? 13.898 14.380 -8.015 1.00 92.75 82 LYS A C 1
ATOM 668 O O . LYS A 1 82 ? 13.659 15.440 -7.447 1.00 92.75 82 LYS A O 1
ATOM 673 N N . ASN A 1 83 ? 13.424 14.086 -9.224 1.00 93.69 83 ASN A N 1
ATOM 674 C CA . ASN A 1 83 ? 12.534 14.957 -9.978 1.00 93.69 83 ASN A CA 1
ATOM 675 C C . ASN A 1 83 ? 11.105 14.418 -9.896 1.00 93.69 83 ASN A C 1
ATOM 677 O O . ASN A 1 83 ? 10.834 13.293 -10.306 1.00 93.69 83 ASN A O 1
ATOM 681 N N . LYS A 1 84 ? 10.177 15.231 -9.384 1.00 90.75 84 LYS A N 1
ATOM 682 C CA . LYS A 1 84 ? 8.777 14.835 -9.182 1.00 90.75 84 LYS A CA 1
ATOM 683 C C . LYS A 1 84 ? 8.084 14.400 -10.480 1.00 90.75 84 LYS A C 1
ATOM 685 O O . LYS A 1 84 ? 7.181 13.575 -10.415 1.00 90.75 84 LYS A O 1
ATOM 690 N N . ASN A 1 85 ? 8.515 14.915 -11.631 1.00 95.19 85 ASN A N 1
ATOM 691 C CA . ASN A 1 85 ? 7.932 14.565 -12.929 1.00 95.19 85 ASN A CA 1
ATOM 692 C C . ASN A 1 85 ? 8.264 13.132 -13.376 1.00 95.19 85 ASN A C 1
ATOM 694 O O . ASN A 1 85 ? 7.557 12.590 -14.217 1.00 95.19 85 ASN A O 1
ATOM 698 N N . ASP A 1 86 ? 9.291 12.511 -12.791 1.00 95.25 86 ASP A N 1
ATOM 699 C CA . ASP A 1 86 ? 9.678 11.128 -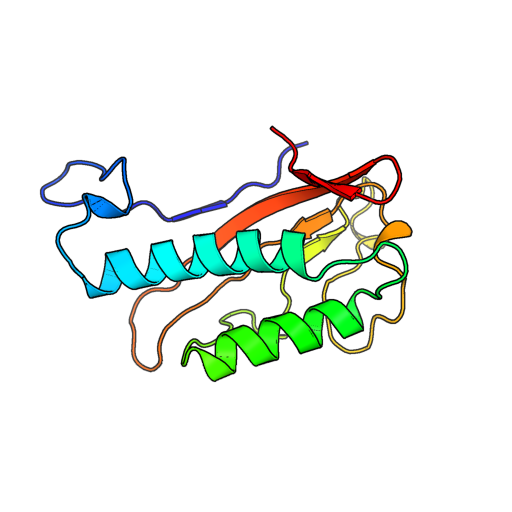13.096 1.00 95.25 86 ASP A CA 1
ATOM 700 C C . ASP A 1 86 ? 8.934 10.111 -12.214 1.00 95.25 86 ASP A C 1
ATOM 702 O O . ASP A 1 86 ? 9.132 8.901 -12.346 1.00 95.25 86 ASP A O 1
ATOM 706 N N . ARG A 1 87 ? 8.094 10.594 -11.286 1.00 96.00 87 ARG A N 1
ATOM 707 C CA . ARG A 1 87 ? 7.376 9.755 -10.330 1.00 96.00 87 ARG A CA 1
ATOM 708 C C . ARG A 1 87 ? 6.350 8.891 -11.053 1.00 96.00 87 ARG A C 1
ATOM 710 O O . ARG A 1 87 ? 5.549 9.384 -11.841 1.00 96.00 87 ARG A O 1
ATOM 717 N N . VAL A 1 88 ? 6.343 7.612 -10.708 1.00 97.38 88 VAL A N 1
ATOM 718 C CA . VAL A 1 88 ? 5.346 6.635 -11.148 1.00 97.38 88 VAL A CA 1
ATOM 719 C C . VAL A 1 88 ? 4.618 6.064 -9.935 1.00 97.38 88 VAL A C 1
ATOM 721 O O . VAL A 1 88 ? 5.198 6.016 -8.848 1.00 97.38 88 VAL A O 1
ATOM 724 N N . TYR A 1 89 ? 3.370 5.635 -10.112 1.00 98.31 89 TYR A N 1
ATOM 725 C CA . TYR A 1 89 ? 2.499 5.207 -9.015 1.00 98.31 89 TYR A CA 1
ATOM 726 C C . TYR A 1 89 ? 2.110 3.733 -9.126 1.00 98.31 89 TYR A C 1
ATOM 728 O O . TYR A 1 89 ? 2.088 3.162 -10.217 1.00 98.31 89 TYR A O 1
ATOM 736 N N . ILE A 1 90 ? 1.784 3.115 -7.993 1.00 98.31 90 ILE A N 1
ATOM 737 C CA . ILE A 1 90 ? 1.072 1.834 -7.941 1.00 98.31 90 ILE A CA 1
ATOM 738 C C . ILE A 1 90 ? -0.387 2.135 -8.294 1.00 98.31 90 ILE A C 1
ATOM 740 O O . ILE A 1 90 ? -1.201 2.409 -7.411 1.00 98.31 90 ILE A O 1
ATOM 744 N N . GLU A 1 91 ? -0.677 2.149 -9.596 1.00 98.25 91 GLU A N 1
ATOM 745 C CA . GLU A 1 91 ? -1.925 2.658 -10.165 1.00 98.25 91 GLU A CA 1
ATOM 746 C C . GLU A 1 91 ? -2.394 1.855 -11.383 1.00 98.25 91 GLU A C 1
ATOM 748 O O . GLU A 1 91 ? -1.612 1.172 -12.055 1.00 98.25 91 GLU A O 1
ATOM 753 N N . LYS A 1 92 ? -3.683 1.985 -11.704 1.00 97.75 92 LYS A N 1
ATOM 754 C CA . LYS A 1 92 ? -4.265 1.439 -12.931 1.00 97.75 92 LYS A CA 1
ATOM 755 C C . LYS A 1 92 ? -3.611 2.061 -14.170 1.00 97.75 92 LYS A C 1
ATOM 757 O O . LYS A 1 92 ? -3.514 3.279 -14.281 1.00 97.75 92 LYS A O 1
ATOM 762 N N . GLY A 1 93 ? -3.250 1.230 -15.143 1.00 97.62 93 GLY A N 1
ATOM 763 C CA . GLY A 1 93 ? -2.625 1.634 -16.402 1.00 97.62 93 GLY A CA 1
ATOM 764 C C . GLY A 1 93 ? -1.099 1.757 -16.355 1.00 97.62 93 GLY A C 1
ATOM 765 O O . GLY A 1 93 ? -0.483 1.970 -17.402 1.00 97.62 93 GLY A O 1
ATOM 766 N N . ASN A 1 94 ? -0.459 1.600 -15.190 1.00 98.06 94 ASN A N 1
ATOM 767 C CA . ASN A 1 94 ? 0.999 1.632 -15.093 1.00 98.06 94 ASN A CA 1
ATOM 768 C C . ASN A 1 94 ? 1.625 0.240 -15.295 1.00 98.06 94 ASN A C 1
ATOM 770 O O . ASN A 1 94 ? 1.958 -0.473 -14.347 1.00 98.06 94 ASN A O 1
ATOM 774 N N . GLY A 1 95 ? 1.862 -0.117 -16.558 1.00 97.88 95 GLY A N 1
ATOM 775 C CA . GLY A 1 95 ? 2.510 -1.377 -16.946 1.00 97.88 95 GLY A CA 1
ATOM 776 C C . GLY A 1 95 ? 4.030 -1.438 -16.722 1.00 97.88 95 GLY A C 1
ATOM 777 O O . GLY A 1 95 ? 4.677 -2.381 -17.182 1.00 97.88 95 GLY A O 1
ATOM 778 N N . LYS A 1 96 ? 4.649 -0.445 -16.064 1.00 97.12 96 LYS A N 1
ATOM 779 C CA . LYS A 1 96 ? 6.078 -0.528 -15.722 1.00 97.12 96 LYS A CA 1
ATOM 780 C C . LYS A 1 96 ? 6.299 -1.623 -14.684 1.00 97.12 96 LYS A C 1
ATOM 782 O O . LYS A 1 96 ? 5.472 -1.834 -13.804 1.00 97.12 96 LYS A O 1
ATOM 787 N N . ARG A 1 97 ? 7.448 -2.295 -14.759 1.00 96.56 97 ARG A N 1
ATOM 788 C CA . ARG A 1 97 ? 7.874 -3.265 -13.740 1.00 96.56 97 ARG A CA 1
ATOM 789 C C . ARG A 1 97 ? 8.218 -2.554 -12.438 1.00 96.56 97 ARG A C 1
ATOM 791 O O . ARG A 1 97 ? 8.832 -1.489 -12.481 1.00 96.56 97 ARG A O 1
ATOM 798 N N . LEU A 1 98 ? 7.913 -3.178 -11.305 1.00 95.25 98 LEU A N 1
ATOM 799 C CA . LEU A 1 98 ? 8.305 -2.679 -9.985 1.00 95.25 98 LEU A CA 1
ATOM 800 C C . LEU A 1 98 ? 9.829 -2.540 -9.884 1.00 95.25 98 LEU A C 1
ATOM 802 O O . LEU A 1 98 ? 10.319 -1.523 -9.407 1.00 95.25 98 LEU A O 1
ATOM 806 N N . SER A 1 99 ? 10.582 -3.490 -10.453 1.00 93.56 99 SER A N 1
ATOM 807 C CA . SER A 1 99 ? 12.050 -3.442 -10.509 1.00 93.56 99 SER A CA 1
ATOM 808 C C . SER A 1 99 ? 12.629 -2.293 -11.347 1.00 93.56 99 SER A C 1
ATOM 810 O O . SER A 1 99 ? 13.845 -2.137 -11.393 1.00 93.56 99 SER A O 1
ATOM 812 N N . ALA A 1 100 ? 11.802 -1.532 -12.075 1.00 92.94 100 ALA A N 1
ATOM 813 C CA . ALA A 1 100 ? 12.256 -0.339 -12.790 1.00 92.94 100 ALA A CA 1
ATOM 814 C C . ALA A 1 100 ? 12.403 0.877 -11.860 1.00 92.94 100 ALA A C 1
ATOM 816 O O . ALA A 1 100 ? 13.060 1.847 -12.236 1.00 92.94 100 ALA A O 1
ATOM 817 N N . ALA A 1 101 ? 11.793 0.842 -10.672 1.00 93.94 101 ALA A N 1
ATOM 818 C CA . ALA A 1 101 ? 12.045 1.811 -9.617 1.00 93.94 101 ALA A CA 1
ATOM 819 C C . ALA A 1 101 ? 13.180 1.304 -8.717 1.00 93.94 101 ALA A C 1
ATOM 821 O O . ALA A 1 101 ? 13.161 0.158 -8.279 1.00 93.94 101 ALA A O 1
ATOM 822 N N . GLU A 1 102 ? 14.150 2.171 -8.424 1.00 94.12 102 GLU A N 1
ATOM 823 C CA . GLU A 1 102 ? 15.232 1.869 -7.475 1.00 94.12 102 GLU A CA 1
ATOM 824 C C . GLU A 1 102 ? 14.671 1.649 -6.062 1.00 94.12 102 GLU A C 1
ATOM 826 O O . GLU A 1 102 ? 15.028 0.693 -5.380 1.00 94.12 102 GLU A O 1
ATOM 831 N N . ILE A 1 103 ? 13.742 2.520 -5.663 1.00 95.31 103 ILE A N 1
ATOM 832 C CA . ILE A 1 103 ? 13.032 2.496 -4.387 1.00 95.31 103 ILE A CA 1
ATOM 833 C C . ILE A 1 103 ? 11.592 2.999 -4.586 1.00 95.31 103 ILE A C 1
ATOM 835 O O . ILE A 1 103 ? 11.337 3.878 -5.422 1.00 95.31 103 ILE A O 1
ATOM 839 N N . PHE A 1 104 ? 10.637 2.471 -3.823 1.00 96.56 104 PHE A N 1
ATOM 840 C CA . PHE A 1 104 ? 9.232 2.889 -3.888 1.00 96.56 104 PHE A CA 1
ATOM 841 C C . PHE A 1 104 ? 8.524 2.774 -2.535 1.00 96.56 104 PHE A C 1
ATOM 843 O O . PHE A 1 104 ? 8.931 1.996 -1.676 1.00 96.56 104 PHE A O 1
ATOM 850 N N . THR A 1 105 ? 7.469 3.561 -2.344 1.00 97.62 105 THR A N 1
ATOM 851 C CA . THR A 1 105 ? 6.577 3.484 -1.187 1.00 97.62 105 THR A CA 1
ATOM 852 C C . THR A 1 105 ? 5.494 2.439 -1.434 1.00 97.62 105 THR A C 1
ATOM 854 O O . THR A 1 105 ? 4.997 2.279 -2.551 1.00 97.62 105 THR A O 1
ATOM 857 N N . PHE A 1 106 ? 5.108 1.738 -0.374 1.00 98.06 106 PHE A N 1
ATOM 858 C CA . PHE A 1 106 ? 3.794 1.118 -0.277 1.00 98.06 106 PHE A CA 1
ATOM 859 C C . PHE A 1 106 ? 3.091 1.728 0.929 1.00 98.06 106 PHE A C 1
ATOM 861 O O . PHE A 1 106 ? 3.624 1.713 2.041 1.00 98.06 106 PHE A O 1
ATOM 868 N N . GLU A 1 107 ? 1.938 2.330 0.671 1.00 97.56 107 GLU A N 1
ATOM 869 C CA . GLU A 1 107 ? 1.305 3.305 1.551 1.00 97.56 107 GLU A CA 1
ATOM 870 C C . GLU A 1 107 ? -0.233 3.295 1.459 1.00 97.56 107 GLU A C 1
ATOM 872 O O . GLU A 1 107 ? -0.852 4.347 1.266 1.00 97.56 107 GLU A O 1
ATOM 877 N N . PRO A 1 108 ? -0.879 2.118 1.570 1.00 97.88 108 PRO A N 1
ATOM 878 C CA . PRO A 1 108 ? -2.326 2.009 1.451 1.00 97.88 108 PRO A CA 1
ATOM 879 C C . PRO A 1 108 ? -3.014 2.947 2.453 1.00 97.88 108 PRO A C 1
ATOM 881 O O . PRO A 1 108 ? -2.815 2.859 3.661 1.00 97.88 108 PRO A O 1
ATOM 884 N N . HIS A 1 109 ? -3.833 3.870 1.950 1.00 97.25 109 HIS A N 1
ATOM 885 C CA . HIS A 1 109 ? -4.678 4.710 2.790 1.00 97.25 109 HIS A CA 1
ATOM 886 C C . HIS A 1 109 ? -6.068 4.086 2.826 1.00 97.25 109 HIS A C 1
ATOM 888 O O . HIS A 1 109 ? -6.806 4.167 1.847 1.00 97.25 109 HIS A O 1
ATOM 894 N N . ILE A 1 110 ? -6.422 3.431 3.931 1.00 97.19 110 ILE A N 1
ATOM 895 C CA . ILE A 1 110 ? -7.642 2.622 4.010 1.00 97.19 110 ILE A CA 1
ATOM 896 C C . ILE A 1 110 ? -8.627 3.104 5.066 1.00 97.19 110 ILE A C 1
ATOM 898 O O . ILE A 1 110 ? -8.279 3.735 6.064 1.00 97.19 110 ILE A O 1
ATOM 902 N N . GLY A 1 111 ? -9.889 2.748 4.864 1.00 95.94 111 GLY A N 1
ATOM 903 C CA . GLY A 1 111 ? -10.978 3.000 5.795 1.00 95.94 111 GLY A CA 1
ATOM 904 C C . GLY A 1 111 ? -11.993 1.868 5.797 1.00 95.94 111 GLY A C 1
ATOM 905 O O . GLY A 1 111 ? -11.869 0.885 5.074 1.00 95.94 111 GLY A O 1
ATOM 906 N N . ILE A 1 112 ? -13.021 2.025 6.619 1.00 93.56 112 ILE A N 1
ATOM 907 C CA . ILE A 1 112 ? -14.218 1.178 6.611 1.00 93.56 112 ILE A CA 1
ATOM 908 C C . ILE A 1 112 ? -15.379 2.072 6.156 1.00 93.56 112 ILE A C 1
ATOM 910 O O . ILE A 1 112 ? -15.359 3.259 6.504 1.00 93.56 112 ILE A O 1
ATOM 914 N N . PRO A 1 113 ? -16.370 1.556 5.404 1.00 90.25 113 PRO A N 1
ATOM 915 C CA . PRO A 1 113 ? -17.570 2.322 5.076 1.00 90.25 113 PRO A CA 1
ATOM 916 C C . PRO A 1 113 ? -18.169 3.007 6.313 1.00 90.25 113 PRO A C 1
ATOM 918 O O . PRO A 1 113 ? -18.180 2.432 7.401 1.00 90.25 113 PRO A O 1
ATOM 921 N N . ASP A 1 114 ? -18.600 4.258 6.146 1.00 88.50 114 ASP A N 1
ATOM 922 C CA . ASP A 1 114 ? -19.223 5.103 7.180 1.00 88.50 114 ASP A CA 1
ATOM 923 C C . ASP A 1 114 ? -18.347 5.429 8.414 1.00 88.50 114 ASP A C 1
ATOM 925 O O . ASP A 1 114 ? -18.799 6.075 9.365 1.00 88.50 114 ASP A O 1
ATOM 929 N N . SER A 1 115 ? -17.064 5.046 8.404 1.00 88.50 115 SER A N 1
ATOM 930 C CA . SER A 1 115 ? -16.088 5.454 9.419 1.00 88.50 115 SER A CA 1
ATOM 931 C C . SER A 1 115 ? -15.680 6.917 9.250 1.00 88.50 115 SER A C 1
ATOM 933 O O . SER A 1 115 ? -15.472 7.406 8.144 1.00 88.50 115 SER A O 1
ATOM 935 N N . LYS A 1 116 ? -15.443 7.601 10.374 1.00 88.25 116 LYS A N 1
ATOM 936 C CA . LYS A 1 116 ? -14.896 8.970 10.401 1.00 88.25 116 LYS A CA 1
ATOM 937 C C . LYS A 1 116 ? -13.373 9.038 10.255 1.00 88.25 116 LYS A C 1
ATOM 939 O O . LYS A 1 116 ? -12.820 10.131 10.206 1.00 88.25 116 LYS A O 1
ATOM 944 N N . CYS A 1 117 ? -12.693 7.894 10.262 1.00 89.00 117 CYS A N 1
ATOM 945 C CA . CYS A 1 117 ? -11.235 7.822 10.304 1.00 89.00 117 CYS A CA 1
ATOM 946 C C . CYS A 1 117 ? -10.693 6.943 9.178 1.00 89.00 117 CYS A C 1
ATOM 948 O O . CYS A 1 117 ? -11.211 5.842 8.957 1.00 89.00 117 CYS A O 1
ATOM 950 N N . GLY A 1 118 ? -9.632 7.437 8.537 1.00 94.31 118 GLY A N 1
ATOM 951 C CA . GLY A 1 118 ? -8.731 6.683 7.673 1.00 94.31 118 GLY A CA 1
ATOM 952 C C . GLY A 1 118 ? -7.455 6.283 8.411 1.00 94.31 118 GLY A C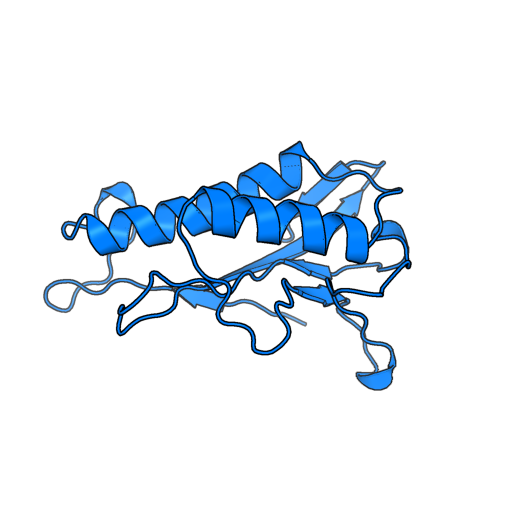 1
ATOM 953 O O . GLY A 1 118 ? -7.120 6.846 9.457 1.00 94.31 118 GLY A O 1
ATOM 954 N N . TYR A 1 119 ? -6.774 5.285 7.867 1.00 95.19 119 TYR A N 1
ATOM 955 C CA . TYR A 1 119 ? -5.596 4.647 8.438 1.00 95.19 119 TYR A CA 1
ATOM 956 C C . TYR A 1 119 ? -4.566 4.503 7.341 1.00 95.19 119 TYR A C 1
ATOM 958 O O . TYR A 1 119 ? -4.902 4.143 6.216 1.00 95.19 119 TYR A O 1
ATOM 966 N N . LYS A 1 120 ? -3.325 4.822 7.676 1.00 96.38 120 LYS A N 1
ATOM 967 C CA . LYS A 1 120 ? -2.207 4.734 6.752 1.00 96.38 120 LYS A CA 1
ATOM 968 C C . LYS A 1 120 ? -0.955 4.296 7.490 1.00 96.38 120 LYS A C 1
ATOM 970 O O . LYS A 1 120 ? -0.627 4.810 8.574 1.00 96.38 120 LYS A O 1
ATOM 975 N N . ARG A 1 121 ? -0.247 3.376 6.864 1.00 96.75 121 ARG A N 1
ATOM 976 C CA . ARG A 1 121 ? 1.112 2.962 7.143 1.00 96.75 121 ARG A CA 1
ATOM 977 C C . ARG A 1 121 ? 1.858 3.026 5.824 1.00 96.75 121 ARG A C 1
ATOM 979 O O . ARG A 1 121 ? 1.421 2.484 4.824 1.00 96.75 121 ARG A O 1
ATOM 986 N N . GLU A 1 122 ? 2.981 3.717 5.843 1.00 97.50 122 GLU A N 1
ATOM 987 C CA . GLU A 1 122 ? 3.811 3.912 4.665 1.00 97.50 122 GLU A CA 1
ATOM 988 C C . GLU A 1 122 ? 5.227 3.447 4.957 1.00 97.50 122 GLU A C 1
ATOM 990 O O . GLU A 1 122 ? 5.860 3.905 5.910 1.00 97.50 122 GLU A O 1
ATOM 995 N N . ASP A 1 123 ? 5.691 2.497 4.159 1.00 97.31 123 ASP A N 1
ATOM 996 C CA . ASP A 1 123 ? 7.039 1.952 4.229 1.00 97.31 123 ASP A CA 1
ATOM 997 C C . ASP A 1 123 ? 7.702 2.073 2.853 1.00 97.31 123 ASP A C 1
ATOM 999 O O . ASP A 1 123 ? 7.035 2.007 1.818 1.00 97.31 123 ASP A O 1
ATOM 1003 N N . ILE A 1 124 ? 9.025 2.226 2.853 1.00 97.12 124 ILE A N 1
ATOM 1004 C CA . ILE A 1 124 ? 9.841 2.268 1.638 1.00 97.12 124 ILE A CA 1
ATOM 1005 C C . ILE A 1 124 ? 10.429 0.882 1.398 1.00 97.12 124 ILE A C 1
ATOM 1007 O O . ILE A 1 124 ? 10.924 0.236 2.327 1.00 97.12 124 ILE A O 1
ATOM 1011 N N . TYR A 1 125 ? 10.398 0.448 0.144 1.00 96.56 125 TYR A N 1
ATOM 1012 C CA . TYR A 1 125 ? 10.878 -0.848 -0.296 1.00 96.56 125 TYR A CA 1
ATOM 1013 C C . TYR A 1 125 ? 11.814 -0.742 -1.496 1.00 96.56 125 TYR A C 1
ATOM 1015 O O . TYR A 1 125 ? 11.737 0.195 -2.295 1.00 96.56 125 TYR A O 1
ATOM 1023 N N . TYR A 1 126 ? 12.676 -1.745 -1.625 1.00 95.75 126 TYR A N 1
ATOM 1024 C CA . TYR A 1 126 ? 13.575 -1.940 -2.757 1.00 95.75 126 TYR A CA 1
ATOM 1025 C C . TYR A 1 126 ? 13.804 -3.427 -3.002 1.00 95.75 126 TYR A C 1
ATOM 1027 O O . TYR A 1 126 ? 13.525 -4.257 -2.136 1.00 95.75 126 TYR A O 1
ATOM 1035 N N . PHE A 1 127 ? 14.306 -3.775 -4.185 1.00 95.12 127 PHE A N 1
ATOM 1036 C CA . PHE A 1 127 ? 14.697 -5.149 -4.480 1.00 95.12 127 PHE A CA 1
ATOM 1037 C C . PHE A 1 127 ? 16.189 -5.352 -4.241 1.00 95.12 127 PHE A C 1
ATOM 1039 O O . PHE A 1 127 ? 17.016 -4.618 -4.778 1.00 95.12 127 PHE A O 1
ATOM 1046 N N . GLU A 1 128 ? 16.531 -6.411 -3.516 1.00 93.94 128 GLU A N 1
ATOM 1047 C CA . GLU A 1 128 ? 17.897 -6.902 -3.364 1.00 93.94 128 GLU A CA 1
ATOM 1048 C C . GLU A 1 128 ? 17.917 -8.391 -3.708 1.00 93.94 128 GLU A C 1
ATOM 1050 O O . GLU A 1 128 ? 17.156 -9.178 -3.147 1.00 93.94 128 GLU A O 1
ATOM 1055 N N . ASN A 1 129 ? 18.747 -8.792 -4.677 1.00 91.75 129 ASN A N 1
ATOM 1056 C CA . ASN A 1 129 ? 18.856 -10.187 -5.131 1.00 91.75 129 ASN A CA 1
ATOM 1057 C C . ASN A 1 129 ? 17.497 -10.847 -5.462 1.00 91.75 129 ASN A C 1
ATOM 1059 O O . ASN A 1 129 ? 17.277 -12.027 -5.200 1.00 91.75 129 ASN A O 1
ATOM 1063 N N . GLY A 1 130 ? 16.565 -10.068 -6.022 1.00 89.31 130 GLY A N 1
ATOM 1064 C CA . GLY A 1 130 ? 15.218 -10.521 -6.382 1.00 89.31 130 GLY A CA 1
ATOM 1065 C C . GLY A 1 130 ? 14.215 -10.593 -5.223 1.00 89.31 130 GLY A C 1
ATOM 1066 O O . GLY A 1 130 ? 13.055 -10.912 -5.467 1.00 89.31 130 GLY A O 1
ATOM 1067 N N . SER A 1 131 ? 14.624 -10.268 -3.995 1.00 92.50 131 SER A N 1
ATOM 1068 C CA . SER A 1 131 ? 13.758 -10.226 -2.811 1.00 92.50 131 SER A CA 1
ATOM 1069 C C . SER A 1 131 ? 13.377 -8.789 -2.464 1.00 92.50 131 SER A C 1
ATOM 1071 O O . SER A 1 131 ? 14.190 -7.880 -2.627 1.00 92.50 131 SER A O 1
ATOM 1073 N N . LEU A 1 132 ? 12.150 -8.574 -1.984 1.00 95.50 132 LEU A N 1
ATOM 1074 C CA . LEU A 1 132 ? 11.709 -7.258 -1.526 1.00 95.50 132 LEU A CA 1
ATOM 1075 C C . LEU A 1 132 ? 12.208 -6.991 -0.103 1.00 95.50 132 LEU A C 1
ATOM 1077 O O . LEU A 1 132 ? 11.857 -7.713 0.830 1.00 95.50 132 LEU A O 1
ATOM 1081 N N . ILE A 1 133 ? 12.978 -5.922 0.068 1.00 95.62 133 ILE A N 1
ATOM 1082 C CA . ILE A 1 133 ? 13.519 -5.484 1.351 1.00 95.62 133 ILE A CA 1
ATOM 1083 C C . ILE A 1 133 ? 12.855 -4.171 1.754 1.00 95.62 133 ILE A C 1
ATOM 1085 O O . ILE A 1 133 ? 12.714 -3.251 0.950 1.00 95.62 133 ILE A O 1
ATOM 1089 N N . LYS A 1 134 ? 12.447 -4.083 3.021 1.00 95.12 134 LYS A N 1
ATOM 1090 C CA . LYS A 1 134 ? 11.948 -2.848 3.628 1.00 95.12 134 LYS A CA 1
ATOM 1091 C C . LYS A 1 134 ? 13.131 -2.013 4.124 1.00 95.12 134 LYS A C 1
ATOM 1093 O O . LYS A 1 134 ? 13.979 -2.543 4.842 1.00 95.12 134 LYS A O 1
ATOM 1098 N N . CYS A 1 135 ? 13.176 -0.725 3.798 1.00 91.69 135 CYS A N 1
ATOM 1099 C CA . CYS A 1 135 ? 14.137 0.201 4.398 1.00 91.69 135 CYS A CA 1
ATOM 1100 C C . CYS A 1 135 ? 13.911 0.313 5.920 1.00 91.69 135 CYS A C 1
ATOM 1102 O O . CYS A 1 135 ? 12.773 0.215 6.390 1.00 91.69 135 CYS A O 1
ATOM 1104 N N . MET A 1 136 ? 14.999 0.480 6.681 1.00 71.12 136 MET A N 1
ATOM 1105 C CA . MET A 1 136 ? 14.947 0.721 8.131 1.00 71.12 136 MET A CA 1
ATOM 1106 C C . MET A 1 136 ? 14.599 2.169 8.452 1.00 71.12 136 MET A C 1
ATOM 1108 O O . MET A 1 136 ? 15.114 3.061 7.741 1.00 71.12 136 MET A O 1
#